Protein AF-A0A2V7VLM3-F1 (afdb_monomer_lite)

Secondary structure (DSSP, 8-state):
---HHHHHHHHHHHTTTT-----PPPTTSS--EEEEEEPPSSHHHHHHHHHHTT-SEEEEEEESS-HHHHHHHHHHSTTSEEEEEE--TTSTTHHHHH-

pLDDT: mean 87.94, std 11.9, range [51.84, 97.94]

Sequence (99 aa):
MINRREFLETVAAVVPALGWQAPSANEWGAPVFDLHFHLRPQPAANLAHLDGAGVTKANLLTRGAALEQVKGLQAAAPGRFTWFNSYDVTKPDAEQVLT

Radius of gyration: 20.05 Å; chains: 1; bounding box: 35×38×62 Å

Structure (mmCIF, N/CA/C/O backbone):
data_AF-A0A2V7VLM3-F1
#
_entry.id   AF-A0A2V7VLM3-F1
#
loop_
_atom_site.group_PDB
_atom_site.id
_atom_site.type_symbol
_atom_site.label_atom_id
_atom_site.label_alt_id
_atom_site.label_comp_id
_atom_site.label_asym_id
_atom_site.label_entity_id
_atom_site.label_seq_id
_atom_site.pdbx_PDB_ins_code
_atom_site.Cartn_x
_atom_site.Cartn_y
_atom_site.Cartn_z
_atom_site.occupancy
_atom_site.B_iso_or_equiv
_atom_site.auth_seq_id
_atom_site.auth_comp_id
_atom_site.auth_asym_id
_atom_site.auth_atom_id
_atom_site.pdbx_PDB_model_num
ATOM 1 N N . MET A 1 1 ? -3.717 28.469 -36.248 1.00 76.94 1 MET A N 1
ATOM 2 C CA . MET A 1 1 ? -4.614 27.803 -35.280 1.00 76.94 1 MET A CA 1
ATOM 3 C C . MET A 1 1 ? -4.529 26.322 -35.608 1.00 76.94 1 MET A C 1
ATOM 5 O O . MET A 1 1 ? -4.798 25.993 -36.754 1.00 76.94 1 MET A O 1
ATOM 9 N N . ILE A 1 2 ? -4.026 25.478 -34.702 1.00 88.69 2 ILE A N 1
ATOM 10 C CA . ILE A 1 2 ? -3.859 24.043 -34.991 1.00 88.69 2 ILE A CA 1
ATOM 11 C C . ILE A 1 2 ? -5.242 23.390 -35.060 1.00 88.69 2 ILE A C 1
ATOM 13 O O . ILE A 1 2 ? -6.104 23.700 -34.232 1.00 88.69 2 ILE A O 1
ATOM 17 N N . ASN A 1 3 ? -5.493 22.536 -36.049 1.00 94.12 3 ASN A N 1
ATOM 18 C CA . ASN A 1 3 ? -6.770 21.829 -36.124 1.00 94.12 3 ASN A CA 1
ATOM 19 C C . ASN A 1 3 ? -6.729 20.522 -35.309 1.00 94.12 3 ASN A C 1
ATOM 21 O O . ASN A 1 3 ? -5.667 20.021 -34.940 1.00 94.12 3 ASN A O 1
ATOM 25 N N . ARG A 1 4 ? -7.904 19.951 -35.007 1.00 90.06 4 ARG A N 1
ATOM 26 C CA . ARG A 1 4 ? -8.020 18.730 -34.186 1.00 90.06 4 ARG A CA 1
ATOM 27 C C . ARG A 1 4 ? -7.178 17.571 -34.729 1.00 90.06 4 ARG A C 1
ATOM 29 O O . ARG A 1 4 ? -6.654 16.796 -33.939 1.00 90.06 4 ARG A O 1
ATOM 36 N N . ARG A 1 5 ? -7.073 17.432 -36.052 1.00 92.81 5 ARG A N 1
ATOM 37 C CA . ARG A 1 5 ? -6.310 16.352 -36.685 1.00 92.81 5 ARG A CA 1
ATOM 38 C C . ARG A 1 5 ? -4.813 16.566 -36.489 1.00 92.81 5 ARG A C 1
ATOM 40 O O . ARG A 1 5 ? -4.162 15.676 -35.966 1.00 92.81 5 ARG A O 1
ATOM 47 N N . GLU A 1 6 ? -4.318 17.759 -36.798 1.00 92.50 6 GLU A N 1
ATOM 48 C CA . GLU A 1 6 ? -2.912 18.138 -36.602 1.00 92.50 6 GLU A CA 1
ATOM 49 C C . GLU A 1 6 ? -2.485 17.997 -35.136 1.00 92.50 6 GLU A C 1
ATOM 51 O O . GLU A 1 6 ? -1.399 17.501 -34.845 1.00 92.50 6 GLU A O 1
ATOM 56 N N . PHE A 1 7 ? -3.357 18.373 -34.197 1.00 90.44 7 PHE A N 1
ATOM 57 C CA . PHE A 1 7 ? -3.113 18.180 -32.769 1.00 90.44 7 PHE A CA 1
ATOM 58 C C . PHE A 1 7 ? -2.993 16.693 -32.407 1.00 90.44 7 PHE A C 1
ATOM 60 O O . PHE A 1 7 ? -2.036 16.299 -31.745 1.00 90.44 7 PHE A O 1
ATOM 67 N N . LEU A 1 8 ? -3.934 15.857 -32.858 1.00 91.75 8 LEU A N 1
ATOM 68 C CA . LEU A 1 8 ? -3.925 14.421 -32.564 1.00 91.75 8 LEU A CA 1
ATOM 69 C C . LEU A 1 8 ? -2.744 13.698 -33.220 1.00 91.75 8 LEU A C 1
ATOM 71 O O . LEU A 1 8 ? -2.156 12.829 -32.588 1.00 91.75 8 LEU A O 1
ATOM 75 N N . GLU A 1 9 ? -2.372 14.070 -34.443 1.00 90.31 9 GLU A N 1
ATOM 76 C CA . GLU A 1 9 ? -1.195 13.537 -35.139 1.00 90.31 9 GLU A CA 1
ATOM 77 C C . GLU A 1 9 ? 0.099 13.932 -34.420 1.00 90.31 9 GLU A C 1
ATOM 79 O O . GLU A 1 9 ? 0.963 13.086 -34.201 1.00 90.31 9 GLU A O 1
ATOM 84 N N . THR A 1 10 ? 0.196 15.186 -33.966 1.00 86.00 10 THR A N 1
ATOM 85 C CA . THR A 1 10 ? 1.347 15.667 -33.189 1.00 86.00 10 THR A CA 1
ATOM 86 C C . THR A 1 10 ? 1.474 14.910 -31.869 1.00 86.00 10 THR A C 1
ATOM 88 O O . THR A 1 10 ? 2.560 14.444 -31.540 1.00 86.00 10 THR A O 1
ATOM 91 N N . VAL A 1 11 ? 0.370 14.736 -31.132 1.00 82.56 11 VAL A N 1
ATOM 92 C CA . VAL A 1 11 ? 0.352 13.966 -29.878 1.00 82.56 11 VAL A CA 1
ATOM 93 C C . VAL A 1 11 ? 0.696 12.498 -30.139 1.00 82.56 11 VAL A C 1
ATOM 95 O O . VAL A 1 11 ? 1.548 11.945 -29.451 1.00 82.56 11 VAL A O 1
ATOM 98 N N . ALA A 1 12 ? 0.102 11.866 -31.153 1.00 79.88 12 ALA A N 1
ATOM 99 C CA . ALA A 1 12 ? 0.368 10.467 -31.484 1.00 79.88 12 ALA A CA 1
ATOM 100 C C . ALA A 1 12 ? 1.831 10.220 -31.888 1.00 79.88 12 ALA A C 1
ATOM 102 O O . ALA A 1 12 ? 2.385 9.181 -31.536 1.00 79.88 12 ALA A O 1
ATOM 103 N N . ALA A 1 13 ? 2.477 11.176 -32.563 1.00 80.56 13 ALA A N 1
ATOM 104 C CA . ALA A 1 13 ? 3.886 11.082 -32.941 1.00 80.56 13 ALA A CA 1
ATOM 105 C C . ALA A 1 13 ? 4.845 11.112 -31.735 1.00 80.56 13 ALA A C 1
ATOM 107 O O . ALA A 1 13 ? 5.923 10.524 -31.805 1.00 80.56 13 ALA A O 1
ATOM 108 N N . VAL A 1 14 ? 4.462 11.750 -30.620 1.00 71.38 14 VAL A N 1
ATOM 109 C CA . VAL A 1 14 ? 5.275 11.781 -29.389 1.00 71.38 14 VAL A CA 1
ATOM 110 C C . VAL A 1 14 ? 4.936 10.672 -28.390 1.00 71.38 14 VAL A C 1
ATOM 112 O O . VAL A 1 14 ? 5.745 10.416 -27.503 1.00 71.38 14 VAL A O 1
ATOM 115 N N . VAL A 1 15 ? 3.812 9.957 -28.532 1.00 65.19 15 VAL A N 1
ATOM 116 C CA . VAL A 1 15 ? 3.433 8.836 -27.640 1.00 65.19 15 VAL A CA 1
ATOM 117 C C . VAL A 1 15 ? 4.512 7.737 -27.539 1.00 65.19 15 VAL A C 1
ATOM 119 O O . VAL A 1 15 ? 4.790 7.311 -26.418 1.00 65.19 15 VAL A O 1
ATOM 122 N N . PRO A 1 16 ? 5.181 7.299 -28.627 1.00 59.34 16 PRO A N 1
ATOM 123 C CA . PRO A 1 16 ? 6.265 6.317 -28.529 1.00 59.34 16 PRO A CA 1
ATOM 124 C C . PRO A 1 16 ? 7.499 6.846 -27.781 1.00 59.34 16 PRO A C 1
ATOM 126 O O . PRO A 1 16 ? 8.174 6.083 -27.097 1.00 59.34 16 PRO A O 1
ATOM 129 N N . ALA A 1 17 ? 7.781 8.152 -27.884 1.00 57.88 17 ALA A N 1
ATOM 130 C CA . ALA A 1 17 ? 8.912 8.813 -27.223 1.00 57.88 17 ALA A CA 1
ATOM 131 C C . ALA A 1 17 ? 8.624 9.172 -25.754 1.00 57.88 17 ALA A C 1
ATOM 133 O O . ALA A 1 17 ? 9.541 9.247 -24.942 1.00 57.88 17 ALA A O 1
ATOM 134 N N . LEU A 1 18 ? 7.347 9.347 -25.405 1.0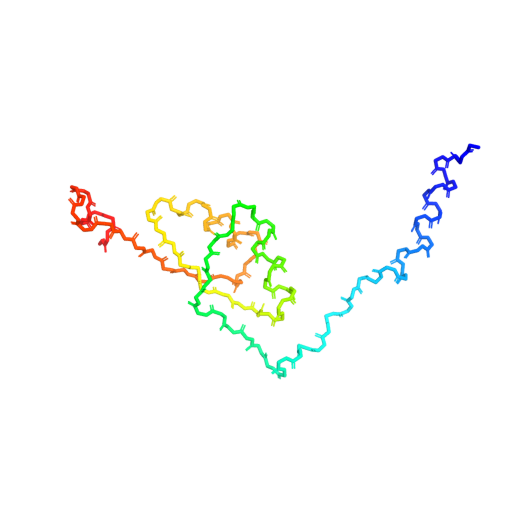0 58.16 18 LEU A N 1
ATOM 135 C CA . LEU A 1 18 ? 6.864 9.488 -24.031 1.00 58.16 18 LEU A CA 1
ATOM 136 C C . LEU A 1 18 ? 6.849 8.169 -23.263 1.00 58.16 18 LEU A C 1
ATOM 138 O O . LEU A 1 18 ? 6.528 8.199 -22.083 1.00 58.16 18 LEU A O 1
ATOM 142 N N . GLY A 1 19 ? 7.208 7.059 -23.919 1.00 51.84 19 GLY A N 1
ATOM 143 C CA . GLY A 1 19 ? 7.512 5.786 -23.293 1.00 51.84 19 GLY A CA 1
ATOM 144 C C . GLY A 1 19 ? 6.404 5.315 -22.364 1.00 51.84 19 GLY A C 1
ATOM 145 O O . GLY A 1 19 ? 6.356 5.658 -21.185 1.00 51.84 19 GLY A O 1
ATOM 146 N N . TRP A 1 20 ? 5.601 4.366 -22.832 1.00 52.62 20 TRP A N 1
ATOM 147 C CA . TRP A 1 20 ? 5.263 3.286 -21.915 1.00 52.62 20 TRP A CA 1
ATOM 148 C C . TRP A 1 20 ? 6.605 2.705 -21.484 1.00 52.62 20 TRP A C 1
ATOM 150 O O . TRP A 1 20 ? 7.226 1.975 -22.256 1.00 52.62 20 TRP A O 1
ATOM 160 N N . GLN A 1 21 ? 7.124 3.154 -20.337 1.00 52.91 21 GLN A N 1
ATOM 161 C CA . GLN A 1 21 ? 8.353 2.620 -19.786 1.00 52.91 21 GLN A CA 1
ATOM 162 C C . GLN A 1 21 ? 8.109 1.118 -19.700 1.00 52.91 21 GLN A C 1
ATOM 164 O O . GLN A 1 21 ? 7.249 0.666 -18.942 1.00 52.91 21 GLN A O 1
ATOM 169 N N . ALA A 1 22 ? 8.807 0.348 -20.541 1.00 53.47 22 ALA A N 1
ATOM 170 C CA . ALA A 1 22 ? 8.946 -1.074 -20.293 1.00 53.47 22 ALA A CA 1
ATOM 171 C C . ALA A 1 22 ? 9.361 -1.179 -18.822 1.00 53.47 22 ALA A C 1
ATOM 173 O O . ALA A 1 22 ? 10.230 -0.386 -18.438 1.00 53.47 22 ALA A O 1
ATOM 174 N N . PRO A 1 23 ? 8.721 -2.040 -18.003 1.00 57.38 23 PRO A N 1
ATOM 175 C CA . PRO A 1 23 ? 9.031 -2.118 -16.585 1.00 57.38 23 PRO A CA 1
ATOM 176 C C . PRO A 1 23 ? 10.544 -2.181 -16.468 1.00 57.38 23 PRO A C 1
ATOM 178 O O . PRO A 1 23 ? 11.155 -3.117 -16.997 1.00 57.38 23 PRO A O 1
ATOM 181 N N . SER A 1 24 ? 11.155 -1.131 -15.909 1.00 57.62 24 SER A N 1
ATOM 182 C CA . SER A 1 24 ? 12.590 -1.152 -15.691 1.00 57.62 24 SER A CA 1
ATOM 183 C C . SER A 1 24 ? 12.853 -2.417 -14.890 1.00 57.62 24 SER A C 1
ATOM 185 O O . SER A 1 24 ? 12.063 -2.774 -14.006 1.00 57.62 24 SER A O 1
ATOM 187 N N . ALA A 1 25 ? 13.900 -3.161 -15.260 1.00 69.00 25 ALA A N 1
ATOM 188 C CA . ALA A 1 25 ? 14.361 -4.245 -14.411 1.00 69.00 25 ALA A CA 1
ATOM 189 C C . ALA A 1 25 ? 14.467 -3.645 -13.011 1.00 69.00 25 ALA A C 1
ATOM 191 O O . ALA A 1 25 ? 15.158 -2.639 -12.849 1.00 69.00 25 ALA A O 1
ATOM 192 N N . ASN A 1 26 ? 13.662 -4.167 -12.081 1.00 75.62 26 ASN A N 1
ATOM 193 C CA . ASN A 1 26 ? 13.486 -3.566 -10.771 1.00 75.62 26 ASN A CA 1
ATOM 194 C C . ASN A 1 26 ? 14.878 -3.232 -10.214 1.00 75.62 26 ASN A C 1
ATOM 196 O O . ASN A 1 26 ? 15.702 -4.138 -10.090 1.00 75.62 26 ASN A O 1
ATOM 200 N N . GLU A 1 27 ? 15.148 -1.953 -9.929 1.00 86.06 27 GLU A N 1
ATOM 201 C CA . GLU A 1 27 ? 16.477 -1.485 -9.507 1.00 86.06 27 GLU A CA 1
ATOM 202 C C . GLU A 1 27 ? 16.961 -2.200 -8.237 1.00 86.06 27 GLU A C 1
ATOM 204 O O . GLU A 1 27 ? 18.160 -2.329 -8.000 1.00 86.06 27 GLU A O 1
ATOM 209 N N . TRP A 1 28 ? 16.022 -2.740 -7.460 1.00 90.12 28 TRP A N 1
ATOM 210 C CA . TRP A 1 28 ? 16.274 -3.528 -6.263 1.00 90.12 28 TRP A CA 1
ATOM 211 C C . TRP A 1 28 ? 16.779 -4.956 -6.544 1.00 90.12 28 TRP A C 1
ATOM 213 O O . TRP A 1 28 ? 17.126 -5.671 -5.607 1.00 90.12 28 TRP A O 1
ATOM 223 N N . GLY A 1 29 ? 16.796 -5.415 -7.801 1.00 90.06 29 GLY A N 1
ATOM 224 C CA . GLY A 1 29 ? 17.261 -6.751 -8.209 1.00 90.06 29 GLY A CA 1
ATOM 225 C C . GLY A 1 29 ? 16.360 -7.920 -7.780 1.00 90.06 29 GLY A C 1
ATOM 226 O O . GLY A 1 29 ? 16.574 -9.053 -8.209 1.00 90.06 29 GLY A O 1
ATOM 227 N N . ALA A 1 30 ? 15.336 -7.658 -6.966 1.00 91.00 30 ALA A N 1
ATOM 228 C CA . ALA A 1 30 ? 14.345 -8.614 -6.490 1.00 91.00 30 ALA A CA 1
ATOM 229 C C . ALA A 1 30 ? 13.019 -7.897 -6.161 1.00 91.00 30 ALA A C 1
ATOM 231 O O . ALA A 1 30 ? 13.009 -6.678 -5.978 1.00 91.00 30 ALA A O 1
ATOM 232 N N . PRO A 1 31 ? 11.889 -8.623 -6.061 1.00 94.38 31 PRO A N 1
ATOM 233 C CA . PRO A 1 31 ? 10.636 -8.046 -5.588 1.00 94.38 31 PRO A CA 1
ATOM 234 C C . PRO A 1 31 ? 10.764 -7.456 -4.178 1.00 94.38 31 PRO A C 1
ATOM 236 O O . PRO A 1 31 ? 11.214 -8.133 -3.255 1.00 94.38 31 PRO A O 1
ATOM 239 N N . VAL A 1 32 ? 10.313 -6.213 -4.002 1.00 96.25 32 VAL A N 1
ATOM 240 C CA . VAL A 1 32 ? 10.350 -5.510 -2.711 1.00 96.25 32 VAL A CA 1
ATOM 241 C C . VAL A 1 32 ? 8.970 -5.500 -2.069 1.00 96.25 32 VAL A C 1
ATOM 243 O O . VAL A 1 32 ? 7.964 -5.227 -2.735 1.00 96.25 32 VAL A O 1
ATOM 246 N N . PHE A 1 33 ? 8.938 -5.772 -0.765 1.00 97.38 33 PHE A N 1
ATOM 247 C CA . PHE A 1 33 ? 7.750 -5.662 0.070 1.00 97.38 33 PHE A CA 1
ATOM 248 C C . PHE A 1 33 ? 7.912 -4.534 1.090 1.00 97.38 33 PHE A C 1
ATOM 250 O O . PHE A 1 33 ? 8.791 -4.601 1.947 1.00 97.38 33 PHE A O 1
ATOM 257 N N . ASP A 1 34 ? 7.057 -3.519 1.011 1.00 97.38 34 ASP A N 1
ATOM 258 C CA . ASP A 1 34 ? 6.988 -2.460 2.019 1.00 97.38 34 ASP A CA 1
ATOM 259 C C . ASP A 1 34 ? 6.097 -2.906 3.187 1.00 97.38 34 ASP A C 1
ATOM 261 O O . ASP A 1 34 ? 4.895 -3.117 3.026 1.00 97.38 34 ASP A O 1
ATOM 265 N N . LEU A 1 35 ? 6.684 -3.059 4.373 1.00 97.44 35 LEU A N 1
ATOM 266 C CA . LEU A 1 35 ? 5.973 -3.516 5.567 1.00 97.44 35 LEU A CA 1
ATOM 267 C C . LEU A 1 35 ? 5.154 -2.402 6.253 1.00 97.44 35 LEU A C 1
ATOM 269 O O . LEU A 1 35 ? 4.263 -2.711 7.050 1.00 97.44 35 LEU A O 1
ATOM 273 N N . HIS A 1 36 ? 5.443 -1.126 5.976 1.00 97.00 36 HIS A N 1
ATOM 274 C CA . HIS A 1 36 ? 4.935 0.019 6.737 1.00 97.00 36 HIS A CA 1
ATOM 275 C C . HIS A 1 36 ? 4.396 1.120 5.815 1.00 97.00 36 HIS A C 1
ATOM 277 O O . HIS A 1 36 ? 4.878 2.252 5.805 1.00 97.00 36 HIS A O 1
ATOM 283 N N . PHE A 1 37 ? 3.346 0.803 5.059 1.00 96.81 37 PHE A N 1
ATOM 284 C CA . PHE A 1 37 ? 2.749 1.751 4.128 1.00 96.81 37 PHE A CA 1
ATOM 285 C C . PHE A 1 37 ? 1.519 2.436 4.736 1.00 96.81 37 PHE A C 1
ATOM 287 O O . PHE A 1 37 ? 0.510 1.792 5.031 1.00 96.81 37 PHE A O 1
ATOM 294 N N . HIS A 1 38 ? 1.548 3.763 4.862 1.00 94.62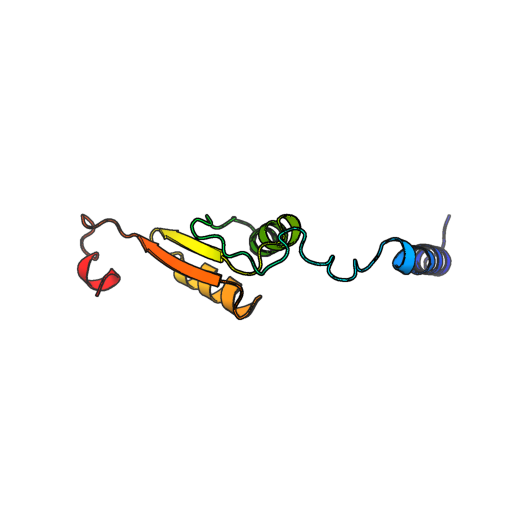 38 HIS A N 1
ATOM 295 C CA . HIS A 1 38 ? 0.365 4.543 5.237 1.00 94.62 38 HIS A CA 1
ATOM 296 C C . HIS A 1 38 ? -0.489 4.894 4.016 1.00 94.62 38 HIS A C 1
ATOM 298 O O . HIS A 1 38 ? 0.018 5.431 3.029 1.00 94.62 38 HIS A O 1
ATOM 304 N N . LEU A 1 39 ? -1.800 4.637 4.105 1.00 93.00 39 LEU A N 1
ATOM 305 C CA . LEU A 1 39 ? -2.741 4.972 3.035 1.00 93.00 39 LEU A CA 1
ATOM 306 C C . LEU A 1 39 ? -2.683 6.453 2.663 1.00 93.00 39 LEU A C 1
ATOM 308 O O . LEU A 1 39 ? -2.710 7.344 3.513 1.00 93.00 39 LEU A O 1
ATOM 312 N N . ARG A 1 40 ? -2.696 6.699 1.356 1.00 92.69 40 ARG A N 1
ATOM 313 C CA . ARG A 1 40 ? -2.788 8.034 0.771 1.00 92.69 40 ARG A CA 1
ATOM 314 C C . ARG A 1 40 ? -4.251 8.370 0.452 1.00 92.69 40 ARG A C 1
ATOM 316 O O . ARG A 1 40 ? -4.992 7.468 0.046 1.00 92.69 40 ARG A O 1
ATOM 323 N N . PRO A 1 41 ? -4.671 9.648 0.578 1.00 89.56 41 PRO A N 1
ATOM 324 C CA . PRO A 1 41 ? -6.066 10.045 0.370 1.00 89.56 41 PRO A CA 1
ATOM 325 C C . PRO A 1 41 ? -6.591 9.726 -1.033 1.00 89.56 41 PRO A C 1
ATOM 327 O O . PRO A 1 41 ? -7.706 9.237 -1.182 1.00 89.56 41 PRO A O 1
ATOM 330 N N . GLN A 1 42 ? -5.786 9.973 -2.069 1.00 91.12 42 GLN A N 1
ATOM 331 C CA . GLN A 1 42 ? -6.137 9.647 -3.448 1.00 91.12 42 GLN A CA 1
ATOM 332 C C . GLN A 1 42 ? -5.785 8.181 -3.746 1.00 91.12 42 GLN A C 1
ATOM 334 O O . GLN A 1 42 ? -4.605 7.829 -3.673 1.00 91.12 42 GLN A O 1
ATOM 339 N N . PRO A 1 43 ? -6.747 7.328 -4.153 1.00 87.88 43 PRO A N 1
ATOM 340 C CA . PRO A 1 43 ? -6.488 5.912 -4.416 1.00 87.88 43 PRO A CA 1
ATOM 341 C C . PRO A 1 43 ? -5.326 5.671 -5.387 1.00 87.88 43 PRO A C 1
ATOM 343 O O . PRO A 1 43 ? -4.414 4.911 -5.066 1.00 87.88 43 PRO A O 1
ATOM 346 N N . ALA A 1 44 ? -5.288 6.402 -6.506 1.00 91.75 44 ALA A N 1
ATOM 347 C CA . ALA A 1 44 ? -4.239 6.279 -7.520 1.00 91.75 44 ALA A CA 1
ATOM 348 C C . ALA A 1 44 ? -2.831 6.617 -6.992 1.00 91.75 44 ALA A C 1
ATOM 350 O O . ALA A 1 44 ? -1.845 6.038 -7.444 1.00 91.75 44 ALA A O 1
ATOM 351 N N . ALA A 1 45 ? -2.728 7.502 -5.994 1.00 95.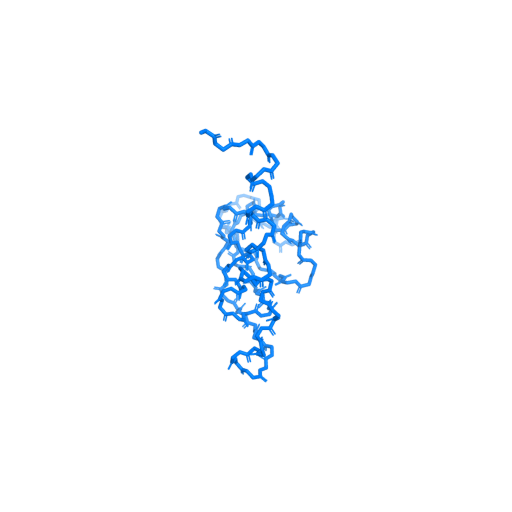31 45 ALA A N 1
ATOM 352 C CA . ALA A 1 45 ? -1.446 7.874 -5.404 1.00 95.31 45 ALA A CA 1
ATOM 353 C C . ALA A 1 45 ? -0.804 6.720 -4.618 1.00 95.31 45 ALA A C 1
ATOM 355 O O . ALA A 1 45 ? 0.410 6.722 -4.425 1.00 95.31 45 ALA A O 1
ATOM 356 N N . ASN A 1 46 ? -1.592 5.733 -4.173 1.00 96.19 46 AS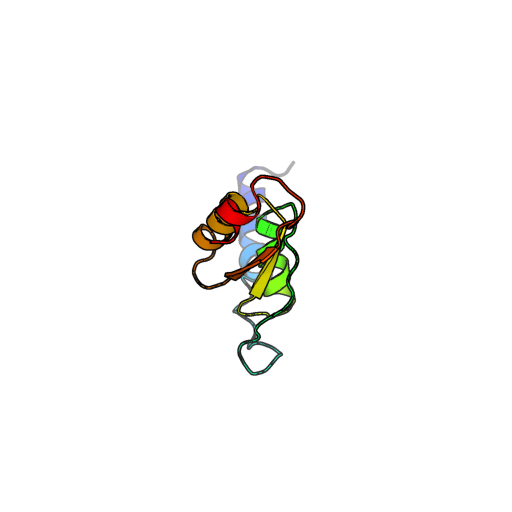N A N 1
ATOM 357 C CA . ASN A 1 46 ? -1.053 4.573 -3.467 1.00 96.19 46 ASN A CA 1
ATOM 358 C C . ASN A 1 46 ? -0.194 3.716 -4.404 1.00 96.19 46 ASN A C 1
ATOM 360 O O . ASN A 1 46 ? 0.945 3.407 -4.073 1.00 96.19 46 ASN A O 1
ATOM 364 N N . LEU A 1 47 ? -0.712 3.406 -5.597 1.00 95.12 47 LEU A N 1
ATOM 365 C CA . LEU A 1 47 ? 0.022 2.645 -6.612 1.00 95.12 47 LEU A CA 1
ATOM 366 C C . LEU A 1 47 ? 1.171 3.444 -7.210 1.00 95.12 47 LEU A C 1
ATOM 368 O O . LEU A 1 47 ? 2.276 2.924 -7.280 1.00 95.12 47 LEU A O 1
ATOM 372 N N . ALA A 1 48 ? 0.945 4.721 -7.530 1.00 95.31 48 ALA A N 1
ATOM 373 C CA . ALA A 1 48 ? 1.999 5.581 -8.061 1.00 95.31 48 ALA A CA 1
ATOM 374 C C . ALA A 1 48 ? 3.216 5.661 -7.122 1.00 95.31 48 ALA A C 1
ATOM 376 O O . ALA A 1 48 ? 4.349 5.715 -7.591 1.00 95.31 48 ALA A O 1
ATOM 377 N N . HIS A 1 49 ? 3.000 5.634 -5.800 1.00 96.00 49 HIS A N 1
ATOM 378 C CA . HIS A 1 49 ? 4.102 5.577 -4.842 1.00 96.00 49 HIS A CA 1
ATOM 379 C C . HIS A 1 49 ? 4.870 4.255 -4.912 1.00 96.00 49 HIS A C 1
ATOM 381 O O . HIS A 1 49 ? 6.096 4.282 -4.940 1.00 96.00 49 HIS A O 1
ATOM 387 N N . LEU A 1 50 ? 4.167 3.116 -4.952 1.00 95.12 50 LEU A N 1
ATOM 388 C CA . LEU A 1 50 ? 4.822 1.811 -5.056 1.00 95.12 50 LEU A CA 1
ATOM 389 C C . LEU A 1 50 ? 5.602 1.688 -6.363 1.00 95.12 50 LEU A C 1
ATOM 391 O O . LEU A 1 50 ? 6.766 1.304 -6.345 1.00 95.12 50 LEU A O 1
ATOM 395 N N . ASP A 1 51 ? 4.975 2.054 -7.478 1.00 93.81 51 ASP A N 1
ATOM 396 C CA . ASP A 1 51 ? 5.572 1.949 -8.805 1.00 93.81 51 ASP A CA 1
ATOM 397 C C . ASP A 1 51 ? 6.779 2.890 -8.935 1.00 93.81 51 ASP A C 1
ATOM 399 O O . ASP A 1 51 ? 7.844 2.463 -9.372 1.00 93.81 51 ASP A O 1
ATOM 403 N N . GLY A 1 52 ? 6.662 4.136 -8.458 1.00 93.12 52 GLY A N 1
ATOM 404 C CA . GLY A 1 52 ? 7.767 5.099 -8.460 1.00 93.12 52 GLY A CA 1
ATOM 405 C C . GLY A 1 52 ? 8.943 4.712 -7.557 1.00 93.12 52 GLY A C 1
ATOM 406 O O . GLY A 1 52 ? 10.060 5.151 -7.803 1.00 93.12 52 GLY A O 1
ATOM 407 N N . ALA A 1 53 ? 8.710 3.885 -6.534 1.00 93.31 53 ALA A N 1
ATOM 408 C CA . ALA A 1 53 ? 9.749 3.371 -5.642 1.00 93.31 53 ALA A CA 1
ATOM 409 C C . ALA A 1 53 ? 10.261 1.969 -6.030 1.00 93.31 53 ALA A C 1
ATOM 411 O O . ALA A 1 53 ? 11.124 1.429 -5.342 1.00 93.31 53 ALA A O 1
ATOM 412 N N . GLY A 1 54 ? 9.719 1.338 -7.080 1.00 93.44 54 GLY A N 1
ATOM 413 C CA . GLY A 1 54 ? 10.054 -0.045 -7.445 1.00 93.44 54 GLY A CA 1
ATOM 414 C C . GLY A 1 54 ? 9.533 -1.109 -6.462 1.00 93.44 54 GLY A C 1
ATOM 415 O O . GLY A 1 54 ? 10.034 -2.236 -6.434 1.00 93.44 54 GLY A O 1
ATOM 416 N N . VAL A 1 55 ? 8.526 -0.781 -5.645 1.00 95.88 55 VAL A N 1
ATOM 417 C CA . VAL A 1 55 ? 7.932 -1.686 -4.651 1.00 95.88 55 VAL A CA 1
ATOM 418 C C . VAL A 1 55 ? 6.873 -2.582 -5.291 1.00 95.88 55 VAL A C 1
ATOM 420 O O . VAL A 1 55 ? 5.885 -2.138 -5.882 1.00 95.88 55 VAL A O 1
ATOM 423 N N . THR A 1 56 ? 7.043 -3.892 -5.128 1.00 95.94 56 THR A N 1
ATOM 424 C CA . THR A 1 56 ? 6.149 -4.890 -5.722 1.00 95.94 56 THR A CA 1
ATOM 425 C C . THR A 1 56 ? 4.850 -5.027 -4.940 1.00 95.94 56 THR A C 1
ATOM 427 O O . THR A 1 56 ? 3.781 -5.146 -5.536 1.00 95.94 56 THR A O 1
ATOM 430 N N . LYS A 1 57 ? 4.907 -4.999 -3.610 1.00 97.38 57 LYS A N 1
ATOM 431 C CA . LYS A 1 57 ? 3.736 -5.173 -2.747 1.00 97.38 57 LYS A CA 1
ATOM 432 C C . LYS A 1 57 ? 3.916 -4.374 -1.461 1.00 97.38 57 LYS A C 1
ATOM 434 O O . LYS A 1 57 ? 5.044 -4.175 -1.026 1.00 97.38 57 LYS A O 1
ATOM 439 N N . ALA A 1 58 ? 2.826 -3.948 -0.840 1.00 97.94 58 ALA A N 1
ATOM 440 C CA . ALA A 1 58 ? 2.884 -3.238 0.430 1.00 97.94 58 ALA A CA 1
ATOM 441 C C . ALA A 1 58 ? 1.878 -3.769 1.449 1.00 97.94 58 ALA A C 1
ATOM 443 O O . ALA A 1 58 ? 0.841 -4.334 1.097 1.00 97.94 58 ALA A O 1
ATOM 444 N N . ASN A 1 59 ? 2.186 -3.557 2.720 1.00 97.75 59 ASN A N 1
ATOM 445 C CA . ASN A 1 59 ? 1.287 -3.768 3.831 1.00 97.75 59 ASN A CA 1
ATOM 446 C C . ASN A 1 59 ? 0.722 -2.430 4.311 1.00 97.75 59 ASN A C 1
ATOM 448 O O . ASN A 1 59 ? 1.446 -1.591 4.846 1.00 97.75 59 ASN A O 1
ATOM 452 N N . LEU A 1 60 ? -0.582 -2.247 4.124 1.00 97.00 60 LEU A N 1
ATOM 453 C CA . LEU A 1 60 ? -1.294 -1.042 4.524 1.00 97.00 60 LEU A CA 1
ATOM 454 C C . LEU A 1 60 ? -1.470 -1.012 6.045 1.00 97.00 60 LEU A C 1
ATOM 456 O O . LEU A 1 60 ? -2.090 -1.905 6.625 1.00 97.00 60 LEU A O 1
ATOM 460 N N . LEU A 1 61 ? -0.977 0.044 6.683 1.00 95.31 61 LEU A N 1
ATOM 461 C CA . LEU A 1 61 ? -1.233 0.329 8.088 1.00 95.31 61 LEU A CA 1
ATOM 462 C C . LEU A 1 61 ? -2.417 1.272 8.208 1.00 95.31 61 LEU A C 1
ATOM 464 O O . LEU A 1 61 ? -2.337 2.462 7.890 1.00 95.31 61 LEU A O 1
ATOM 468 N N . THR A 1 62 ? -3.528 0.702 8.659 1.00 92.44 62 THR A N 1
ATOM 469 C CA . THR A 1 62 ? -4.808 1.393 8.752 1.00 92.44 62 THR A CA 1
ATOM 470 C C . THR A 1 62 ? -5.250 1.581 10.197 1.00 92.44 62 THR A C 1
ATOM 472 O O . THR A 1 62 ? -4.749 0.935 11.125 1.00 92.44 62 THR A O 1
ATOM 475 N N . ARG A 1 63 ? -6.177 2.518 10.394 1.00 87.69 63 ARG A N 1
ATOM 476 C CA . ARG A 1 63 ? -6.799 2.786 11.687 1.00 87.69 63 ARG A CA 1
ATOM 477 C C . ARG A 1 63 ? -8.298 2.959 11.499 1.00 87.69 63 ARG A C 1
ATOM 479 O O . ARG A 1 63 ? -8.721 3.734 10.642 1.00 87.69 63 ARG A O 1
ATOM 486 N N . GLY A 1 64 ? -9.093 2.301 12.337 1.00 82.44 64 GLY A N 1
ATOM 487 C CA . GLY A 1 64 ? -10.546 2.465 12.346 1.00 82.44 64 GLY A CA 1
ATOM 488 C C . GLY A 1 64 ? -11.222 1.997 11.052 1.00 82.44 64 GLY A C 1
ATOM 489 O O . GLY A 1 64 ? -10.988 0.886 10.578 1.00 82.44 64 GLY A O 1
ATOM 490 N N . ALA A 1 65 ? -12.096 2.838 10.494 1.00 83.38 65 ALA A N 1
ATOM 491 C CA . ALA A 1 65 ? -13.000 2.503 9.390 1.00 83.38 65 ALA A CA 1
ATOM 492 C C . ALA A 1 65 ? -12.351 2.616 7.991 1.00 83.38 65 ALA A C 1
ATOM 494 O O . ALA A 1 65 ? -12.857 3.312 7.115 1.00 83.38 65 ALA A O 1
ATOM 495 N N . ALA A 1 66 ? -11.227 1.931 7.762 1.00 89.56 66 ALA A N 1
ATOM 496 C CA . ALA A 1 66 ? -10.519 1.950 6.473 1.00 89.56 66 ALA A CA 1
ATOM 497 C C . ALA A 1 66 ? -10.919 0.814 5.509 1.00 89.56 66 ALA A C 1
ATOM 499 O O . ALA A 1 66 ? -10.422 0.758 4.383 1.00 89.56 66 ALA A O 1
ATOM 500 N N . LEU A 1 67 ? -11.802 -0.096 5.937 1.00 89.44 67 LEU A N 1
ATOM 501 C CA . LEU A 1 67 ? -12.097 -1.347 5.229 1.00 89.44 67 LEU A CA 1
ATOM 502 C C . LEU A 1 67 ? -12.524 -1.130 3.772 1.00 89.44 67 LEU A C 1
ATOM 504 O O . LEU A 1 67 ? -11.983 -1.769 2.873 1.00 89.44 67 LEU A O 1
ATOM 508 N N . GLU A 1 68 ? -13.462 -0.218 3.521 1.00 91.69 68 GLU A N 1
ATOM 509 C CA . GLU A 1 68 ? -13.971 0.017 2.164 1.00 91.69 68 GLU A CA 1
ATOM 510 C C . GLU A 1 68 ? -12.910 0.638 1.248 1.00 91.69 68 GLU A C 1
ATOM 512 O O . GLU A 1 68 ? -12.797 0.269 0.078 1.00 91.69 68 GLU A O 1
ATOM 517 N N . GLN A 1 69 ? -12.050 1.504 1.791 1.00 92.38 69 GLN A N 1
ATOM 518 C CA . GLN A 1 69 ? -10.927 2.059 1.038 1.00 92.38 69 GLN A CA 1
ATOM 519 C C . GLN A 1 69 ? -9.900 0.971 0.684 1.00 92.38 69 GLN A C 1
ATOM 521 O O . GLN A 1 69 ? -9.427 0.918 -0.453 1.00 92.38 69 GLN A O 1
ATOM 526 N N . VAL A 1 70 ? -9.591 0.072 1.625 1.00 94.31 70 VAL A N 1
ATOM 527 C CA . VAL A 1 70 ? -8.696 -1.072 1.391 1.00 94.31 70 VAL A CA 1
ATOM 528 C C . VAL A 1 70 ? -9.274 -2.018 0.341 1.00 94.31 70 VAL A C 1
ATOM 530 O O . VAL A 1 70 ? -8.560 -2.381 -0.592 1.00 94.31 70 VAL A O 1
ATOM 533 N N . LYS A 1 71 ? -10.562 -2.374 0.434 1.00 94.12 71 LYS A N 1
ATOM 534 C CA . LYS A 1 71 ? -11.237 -3.210 -0.572 1.00 94.12 71 LYS A CA 1
ATOM 535 C C . LYS A 1 71 ? -11.161 -2.583 -1.962 1.00 94.12 71 LYS A C 1
ATOM 537 O O . LYS A 1 71 ? -10.847 -3.280 -2.923 1.00 94.12 71 LYS A O 1
ATOM 542 N N . GLY A 1 72 ? -11.387 -1.272 -2.062 1.00 94.12 72 GLY A N 1
ATOM 543 C CA . GLY A 1 72 ? -11.251 -0.535 -3.318 1.00 94.12 72 GLY A CA 1
ATOM 544 C C . GLY A 1 72 ? -9.845 -0.641 -3.914 1.00 94.12 72 GLY A C 1
ATOM 545 O O . GLY A 1 72 ? -9.701 -0.917 -5.103 1.00 94.12 72 GLY A O 1
ATOM 546 N N . LEU A 1 73 ? -8.801 -0.499 -3.090 1.00 94.94 73 LEU A N 1
ATOM 547 C CA . LEU A 1 73 ? -7.412 -0.659 -3.535 1.00 94.94 73 LEU A CA 1
ATOM 548 C C . LEU A 1 73 ? -7.083 -2.100 -3.939 1.00 94.94 73 LEU A C 1
ATOM 550 O O . LEU A 1 73 ? -6.436 -2.308 -4.961 1.00 94.94 73 LEU A O 1
ATOM 554 N N . GLN A 1 74 ? -7.538 -3.095 -3.175 1.00 95.12 74 GLN A N 1
ATOM 555 C CA . GLN A 1 74 ? -7.321 -4.506 -3.505 1.00 95.12 74 GLN A CA 1
ATOM 556 C C . GLN A 1 74 ? -8.042 -4.915 -4.794 1.00 95.12 74 GLN A C 1
ATOM 558 O O . GLN A 1 74 ? -7.496 -5.703 -5.561 1.00 95.12 74 GLN A O 1
ATOM 563 N N . ALA A 1 75 ? -9.226 -4.359 -5.063 1.00 95.25 75 ALA A N 1
ATOM 564 C CA . ALA A 1 75 ? -9.938 -4.564 -6.322 1.00 95.25 75 ALA A CA 1
ATOM 565 C C . ALA A 1 75 ? -9.238 -3.867 -7.501 1.00 95.25 75 ALA A C 1
ATOM 567 O O . ALA A 1 75 ? -9.110 -4.456 -8.572 1.00 95.25 75 ALA A O 1
ATOM 568 N N . ALA A 1 76 ? -8.754 -2.635 -7.303 1.00 93.00 76 ALA A N 1
ATOM 569 C CA . ALA A 1 76 ? -8.043 -1.873 -8.332 1.00 93.00 76 ALA A CA 1
ATOM 570 C C . ALA A 1 76 ? -6.654 -2.448 -8.656 1.00 93.00 76 ALA A C 1
ATOM 572 O O . ALA A 1 76 ? -6.158 -2.280 -9.767 1.00 93.00 76 ALA A O 1
ATOM 573 N N . ALA A 1 77 ? -6.024 -3.118 -7.691 1.00 95.00 77 ALA A N 1
ATOM 574 C CA . ALA A 1 77 ? -4.701 -3.704 -7.831 1.00 95.00 77 ALA A CA 1
ATOM 575 C C . ALA A 1 77 ? -4.576 -5.033 -7.066 1.00 95.00 77 ALA A C 1
ATOM 577 O O . ALA A 1 77 ? -3.950 -5.097 -5.995 1.00 95.00 77 ALA A O 1
ATOM 578 N N . PRO A 1 78 ? -5.144 -6.118 -7.627 1.00 96.12 78 PRO A N 1
ATOM 579 C CA . PRO A 1 78 ? -5.109 -7.435 -7.009 1.00 96.12 78 PRO A CA 1
ATOM 580 C C . PRO A 1 78 ? -3.680 -7.878 -6.680 1.00 96.12 78 PRO A C 1
ATOM 582 O O . PRO A 1 78 ? -2.769 -7.782 -7.499 1.00 96.12 78 PRO A O 1
ATOM 585 N N . GLY A 1 79 ? -3.470 -8.350 -5.449 1.00 95.75 79 GLY A N 1
ATOM 586 C CA . GLY A 1 79 ? -2.177 -8.868 -4.989 1.00 95.75 79 GLY A CA 1
ATOM 587 C C . GLY A 1 79 ? -1.136 -7.815 -4.588 1.00 95.75 79 GLY A C 1
ATOM 588 O O . GLY A 1 79 ? -0.136 -8.190 -3.976 1.00 95.75 79 GLY A O 1
ATOM 589 N N . ARG A 1 80 ? -1.371 -6.517 -4.838 1.00 96.75 80 ARG A N 1
ATOM 590 C CA . ARG A 1 80 ? -0.422 -5.439 -4.484 1.00 96.75 80 ARG A CA 1
ATOM 591 C C . ARG A 1 80 ? -0.466 -5.031 -3.007 1.00 96.75 80 ARG A C 1
ATOM 593 O O . ARG A 1 80 ? 0.487 -4.417 -2.533 1.00 96.75 80 ARG A O 1
ATOM 600 N N . PHE A 1 81 ? -1.512 -5.409 -2.264 1.00 97.31 81 PHE A N 1
ATOM 601 C CA . PHE A 1 81 ? -1.699 -4.978 -0.874 1.00 97.31 81 PHE A CA 1
ATOM 602 C C . PHE A 1 81 ? -2.097 -6.115 0.083 1.00 97.31 81 PHE A C 1
ATOM 604 O O . PHE A 1 81 ? -3.049 -6.856 -0.177 1.00 97.31 81 PHE A O 1
ATOM 611 N N . THR A 1 82 ? -1.394 -6.221 1.215 1.00 96.75 82 THR A N 1
ATOM 612 C CA . THR A 1 82 ? -1.934 -6.757 2.484 1.00 96.75 82 THR A CA 1
ATOM 613 C C . THR A 1 82 ? -2.293 -5.594 3.407 1.00 96.75 82 THR A C 1
ATOM 615 O O . THR A 1 82 ? -2.025 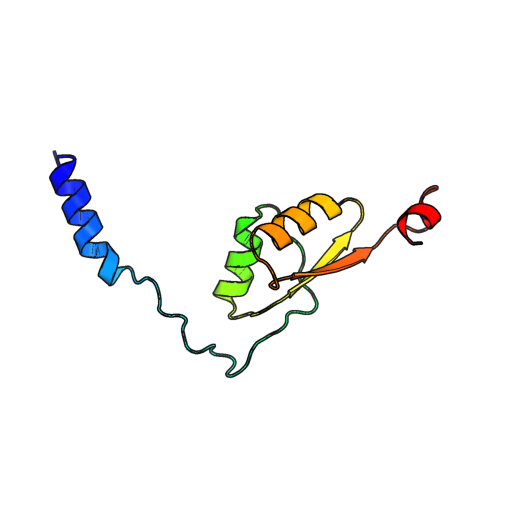-4.442 3.064 1.00 96.75 82 THR A O 1
ATOM 618 N N . TRP A 1 83 ? -2.910 -5.854 4.561 1.00 95.12 83 TRP A N 1
ATOM 619 C CA . TRP A 1 83 ? -3.240 -4.780 5.494 1.00 95.12 83 TRP A CA 1
ATOM 620 C C . TRP A 1 83 ? -3.361 -5.257 6.941 1.00 95.12 83 TRP A C 1
ATOM 622 O O . TRP A 1 83 ? -3.746 -6.397 7.199 1.00 95.12 83 TRP A O 1
ATOM 632 N N . PHE A 1 84 ? -3.079 -4.339 7.864 1.00 91.81 84 PHE A N 1
ATOM 633 C CA . PHE A 1 84 ? -3.462 -4.426 9.269 1.00 91.81 84 PHE A CA 1
ATOM 634 C C . PHE A 1 84 ? -4.373 -3.256 9.620 1.00 91.81 84 PHE A C 1
ATOM 636 O O . PHE A 1 84 ? -4.240 -2.154 9.074 1.00 91.81 84 PHE A O 1
ATOM 643 N N . ASN A 1 85 ? -5.266 -3.488 10.576 1.00 90.12 85 ASN A N 1
ATOM 644 C CA . ASN A 1 85 ? -6.051 -2.436 11.193 1.00 90.12 85 ASN A CA 1
ATOM 645 C C . ASN A 1 85 ? -5.681 -2.307 12.662 1.00 90.12 85 ASN A C 1
ATOM 647 O O . ASN A 1 85 ? -5.451 -3.300 13.349 1.00 90.12 85 ASN A O 1
ATOM 651 N N . SER A 1 86 ? -5.655 -1.071 13.132 1.00 89.69 86 SER A N 1
ATOM 652 C CA . SER A 1 86 ? -5.594 -0.752 14.550 1.00 89.69 86 SER A CA 1
ATOM 653 C C . SER A 1 86 ? -6.925 -0.156 14.989 1.00 89.69 86 SER A C 1
ATOM 655 O O . SER A 1 86 ? -7.552 0.623 14.261 1.00 89.69 86 SER A O 1
ATOM 657 N N . TYR A 1 87 ? -7.352 -0.512 16.195 1.00 91.00 87 TYR A N 1
ATOM 658 C CA . TYR A 1 87 ? -8.552 0.033 16.811 1.00 91.00 87 TYR A CA 1
ATOM 659 C C . TYR A 1 87 ? -8.254 0.520 18.225 1.00 91.00 87 TYR A C 1
ATOM 661 O O . TYR A 1 87 ? -7.335 0.037 18.886 1.00 91.00 87 TYR A O 1
ATOM 669 N N . ASP A 1 88 ? -9.002 1.525 18.663 1.00 91.44 88 ASP A N 1
ATOM 670 C CA . ASP A 1 88 ? -8.891 2.056 20.016 1.00 91.44 88 ASP A CA 1
ATOM 671 C C . ASP A 1 88 ? -9.651 1.135 20.974 1.00 91.44 88 ASP A C 1
ATOM 673 O O . ASP A 1 88 ? -10.878 1.072 20.944 1.00 91.44 88 ASP A O 1
ATOM 677 N N . VAL A 1 89 ? -8.909 0.429 21.827 1.00 93.06 89 VAL A N 1
ATOM 678 C CA . VAL A 1 89 ? -9.459 -0.555 22.772 1.00 93.06 89 VAL A CA 1
ATOM 679 C C . VAL A 1 89 ? -10.340 0.061 23.860 1.00 93.06 89 VAL A C 1
ATOM 681 O O . VAL A 1 89 ? -11.035 -0.664 24.560 1.00 93.06 89 VAL A O 1
ATOM 684 N N . THR A 1 90 ? -10.325 1.388 24.019 1.00 95.19 90 THR A N 1
ATOM 685 C CA . THR A 1 90 ? -11.193 2.086 24.980 1.00 95.19 90 THR A CA 1
ATOM 686 C C . THR A 1 90 ? -12.591 2.358 24.426 1.00 95.19 90 THR A C 1
ATOM 688 O O . THR A 1 90 ? -13.475 2.804 25.161 1.00 95.19 90 THR A O 1
ATOM 691 N N . LYS A 1 91 ? -12.814 2.110 23.128 1.00 93.25 91 LYS A N 1
ATOM 692 C CA . LYS A 1 91 ? -14.122 2.289 22.504 1.00 93.25 91 LYS A CA 1
ATOM 693 C C . LYS A 1 91 ? -15.083 1.174 22.928 1.00 93.25 91 LYS A C 1
ATOM 695 O O . LYS A 1 91 ? -14.662 0.022 23.011 1.00 93.25 91 LYS A O 1
ATOM 700 N N . PRO A 1 92 ? -16.377 1.485 23.148 1.00 95.50 92 PRO A N 1
ATOM 701 C CA . PRO A 1 92 ? -17.354 0.487 23.588 1.00 95.50 92 PRO A CA 1
ATOM 702 C C . PRO A 1 92 ? -17.512 -0.714 22.644 1.00 95.50 92 PRO A C 1
ATOM 704 O O . PRO A 1 92 ? -17.930 -1.775 23.084 1.00 95.50 92 PRO A O 1
ATOM 707 N N . ASP A 1 93 ? -17.193 -0.551 21.360 1.00 92.75 93 ASP A N 1
ATOM 708 C CA . ASP A 1 93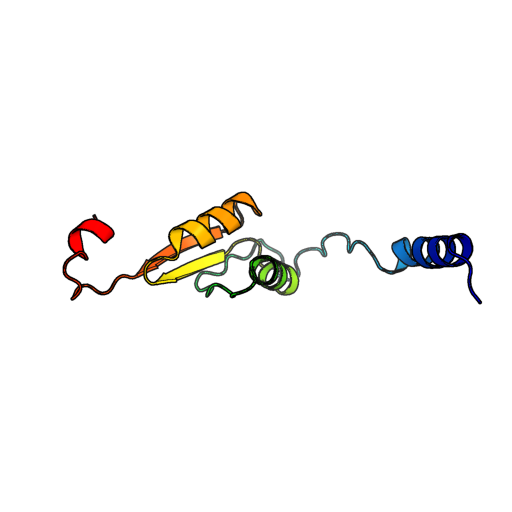 ? -17.315 -1.566 20.311 1.00 92.75 93 ASP A CA 1
ATOM 709 C C . ASP A 1 93 ? -15.995 -2.297 19.998 1.00 92.75 93 ASP A C 1
ATOM 711 O O . ASP A 1 93 ? -15.933 -3.074 19.048 1.00 92.75 93 ASP A O 1
ATOM 715 N N . ALA A 1 94 ? -14.928 -2.075 20.775 1.00 91.31 94 ALA A N 1
ATOM 716 C CA . ALA A 1 94 ? -13.599 -2.595 20.455 1.00 91.31 94 ALA A CA 1
ATOM 717 C C . ALA A 1 94 ? -13.532 -4.128 20.346 1.00 91.31 94 ALA A C 1
ATOM 719 O O . ALA A 1 94 ? -12.866 -4.635 19.447 1.00 91.31 94 ALA A O 1
ATOM 720 N N . GLU A 1 95 ? -14.231 -4.861 21.218 1.00 91.44 95 GLU A N 1
ATOM 721 C CA . GLU A 1 95 ? -14.297 -6.330 21.164 1.00 91.44 95 GLU A CA 1
ATOM 722 C C . GLU A 1 95 ? -14.914 -6.811 19.843 1.00 91.44 95 GLU A C 1
ATOM 724 O O . GLU A 1 95 ? -14.333 -7.649 19.158 1.00 91.44 95 GLU A O 1
ATOM 729 N N . GLN A 1 96 ? -16.035 -6.207 19.436 1.00 89.81 96 GLN A N 1
ATOM 730 C CA . GLN A 1 96 ? -16.731 -6.543 18.193 1.00 89.81 96 GLN A CA 1
ATOM 731 C C . GLN A 1 96 ? -15.889 -6.249 16.943 1.00 89.81 96 GLN A C 1
ATOM 733 O O . GLN A 1 96 ? -16.030 -6.923 15.929 1.00 89.81 96 GLN A O 1
ATOM 738 N N . VAL A 1 97 ? -15.040 -5.219 16.982 1.00 84.94 97 VAL A N 1
ATOM 739 C CA . VAL A 1 97 ? -14.193 -4.844 15.839 1.00 84.94 97 VAL A CA 1
ATOM 740 C C . VAL A 1 97 ? -12.933 -5.716 15.738 1.00 84.94 97 VAL A C 1
ATOM 742 O O . VAL A 1 97 ? -12.384 -5.862 14.645 1.00 84.94 97 VAL A O 1
ATOM 745 N N . LEU A 1 98 ? -12.450 -6.270 16.855 1.00 83.06 98 LEU A N 1
ATOM 746 C CA . LEU A 1 98 ? -11.165 -6.977 16.940 1.00 83.06 98 LEU A CA 1
ATOM 747 C C . LEU A 1 98 ? -11.273 -8.515 17.001 1.00 83.06 98 LEU A C 1
ATOM 749 O O . LEU A 1 98 ? -10.225 -9.164 16.945 1.00 83.06 98 LEU A O 1
ATOM 753 N N . THR A 1 99 ? -12.476 -9.096 17.113 1.00 81.44 99 THR A N 1
ATOM 754 C CA . THR A 1 99 ? -12.728 -10.557 17.180 1.00 81.44 99 THR A CA 1
ATOM 755 C C . THR A 1 99 ? -13.742 -11.020 16.142 1.00 81.44 99 THR A C 1
ATOM 757 O O . THR A 1 99 ? -13.591 -12.170 15.670 1.00 81.44 99 THR A O 1
#

Foldseek 3Di:
DQDPVNVVVVVVVCVVVVDPPPQPCQPVVDAAEAEEDEDDPDLVVSVVVCSVNSHQAYEYEEEDPCVVVVVVNCVVPPPRYHYDYDYDCPDPCNVVVPD